Protein AF-A0A921QVS7-F1 (afdb_monomer_lite)

Organism: Sorghum bicolor (NCBI:txid4558)

Foldseek 3Di:
DDDPPDPDDDDDDPPDPFPDKDKDQPVVVVVVVVVQCVAADVPDPDFDWDWDDDPFWIWTKTHHPNGIDIDIDGDDDDPPDDDDDDPRVIDIDTD

Radius of gyration: 17.05 Å; chains: 1; bounding box: 37×44×37 Å

InterPro domains:
  IPR000730 Proliferating cell nuclear antigen, PCNA [PTHR11352] (6-74)
  IPR022649 Proliferating cell nuclear antigen, PCNA, C-terminal [PF02747] (14-72)
  IPR046938 DNA clamp superfamily [SSF55979] (13-75)

Secondary structure (DSSP, 8-state):
-EETTEE-----------S-EEEEEHHHHHHHHHHHHTTS-TTSS---EEEEE-SSEEEEEEEETTEEEEEEEE------S--------EEEEE-

Sequence (95 aa):
MEINGVPIEIPEYPESEYLAIVRMPSAKFMRICKKLSSVGDRGDRDTVVIISVDKERVDFFTWGKAGTSTIFYTAGKVLTGLTLLAPQIGMDIIL

pLDDT: mean 72.27, std 17.86, range [33.0, 94.19]

Structure (mmCIF, N/CA/C/O backbone):
data_AF-A0A921QVS7-F1
#
_entry.id   AF-A0A921QVS7-F1
#
loop_
_atom_site.group_PDB
_atom_site.id
_atom_site.type_symbol
_atom_site.label_atom_id
_atom_site.label_alt_id
_atom_site.label_comp_id
_atom_site.label_asym_id
_atom_site.label_entity_id
_atom_site.label_seq_id
_atom_site.pdbx_PDB_ins_code
_atom_site.Cartn_x
_atom_site.Cartn_y
_atom_site.Cartn_z
_atom_site.occupancy
_atom_site.B_iso_or_equiv
_atom_site.auth_seq_id
_atom_site.auth_comp_id
_atom_site.auth_asym_id
_atom_site.auth_atom_id
_atom_site.pdbx_PDB_model_num
ATOM 1 N N . MET A 1 1 ? 0.415 -25.931 10.669 1.00 55.72 1 MET A N 1
ATOM 2 C CA . MET A 1 1 ? 1.377 -26.175 9.575 1.00 55.72 1 MET A CA 1
ATOM 3 C C . MET A 1 1 ? 2.669 -26.544 10.270 1.00 55.72 1 MET A C 1
ATOM 5 O O . MET A 1 1 ? 3.115 -25.759 11.093 1.00 55.72 1 MET A O 1
ATOM 9 N N . GLU A 1 2 ? 3.178 -27.751 10.059 1.00 51.91 2 GLU A N 1
ATOM 10 C CA . GLU A 1 2 ? 4.418 -28.222 10.681 1.00 51.91 2 GLU A CA 1
ATOM 11 C C . GLU A 1 2 ? 5.461 -28.397 9.584 1.00 51.91 2 GLU A C 1
ATOM 13 O O . GLU A 1 2 ? 5.152 -28.893 8.499 1.00 51.91 2 GLU A O 1
ATOM 18 N N . ILE A 1 3 ? 6.691 -27.986 9.868 1.00 61.97 3 ILE A N 1
ATOM 19 C CA . ILE A 1 3 ? 7.864 -28.343 9.076 1.00 61.97 3 ILE A CA 1
ATOM 20 C C . ILE A 1 3 ? 8.715 -29.246 9.962 1.00 61.97 3 ILE A C 1
ATOM 22 O O . ILE A 1 3 ? 9.155 -28.844 11.033 1.00 61.97 3 ILE A O 1
ATOM 26 N N . ASN A 1 4 ? 8.902 -30.494 9.534 1.00 69.19 4 ASN A N 1
ATOM 27 C CA . ASN A 1 4 ? 9.735 -31.487 10.221 1.00 69.19 4 ASN A CA 1
ATOM 28 C C . ASN A 1 4 ? 9.330 -31.790 11.682 1.00 69.19 4 ASN A C 1
ATOM 30 O O . ASN A 1 4 ? 10.194 -32.067 12.508 1.00 69.19 4 ASN A O 1
ATOM 34 N N . GLY A 1 5 ? 8.032 -31.740 12.010 1.00 75.94 5 GLY A N 1
ATOM 35 C CA . GLY A 1 5 ? 7.526 -32.076 13.351 1.00 75.94 5 GLY A CA 1
ATOM 36 C C . GLY A 1 5 ? 7.857 -31.049 14.439 1.00 75.94 5 GLY A C 1
ATOM 37 O O . GLY A 1 5 ? 7.674 -31.335 15.620 1.00 75.94 5 GLY A O 1
ATOM 38 N N . VAL A 1 6 ? 8.341 -29.862 14.056 1.00 79.19 6 VAL A N 1
ATOM 39 C CA . VAL A 1 6 ? 8.557 -28.736 14.970 1.00 79.19 6 VAL A CA 1
ATOM 40 C C . VAL A 1 6 ? 7.378 -27.766 14.833 1.00 79.19 6 VAL A C 1
ATOM 42 O O . VAL A 1 6 ? 7.082 -27.329 13.711 1.00 79.19 6 VAL A O 1
ATOM 45 N N . PRO A 1 7 ? 6.691 -27.415 15.936 1.00 76.19 7 PRO A N 1
ATOM 46 C CA . PRO A 1 7 ? 5.715 -26.334 15.938 1.00 76.19 7 PRO A CA 1
ATOM 47 C C . PRO A 1 7 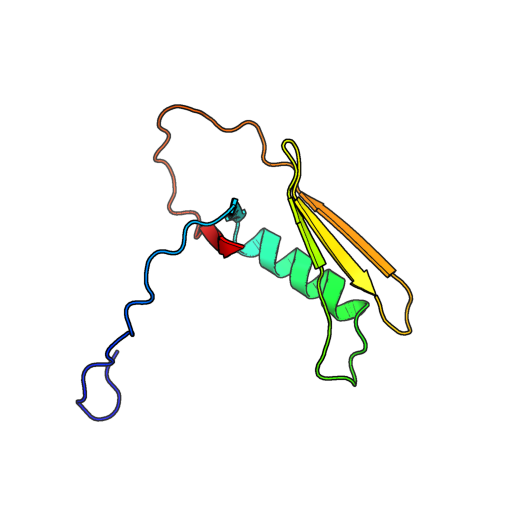? 6.367 -25.037 15.453 1.00 76.19 7 PRO A C 1
ATOM 49 O O . PRO A 1 7 ? 7.421 -24.640 15.943 1.00 76.19 7 PRO A O 1
ATOM 52 N N . ILE A 1 8 ? 5.751 -24.377 14.473 1.00 75.12 8 ILE A N 1
ATOM 53 C CA . ILE A 1 8 ? 6.207 -23.060 14.024 1.00 75.12 8 ILE A CA 1
ATOM 54 C C . ILE A 1 8 ? 5.821 -22.058 15.113 1.00 75.12 8 ILE A C 1
ATOM 56 O O . ILE A 1 8 ? 4.650 -21.697 15.232 1.00 75.12 8 ILE A O 1
ATOM 60 N N . GLU A 1 9 ? 6.794 -21.624 15.907 1.00 69.50 9 GLU A N 1
ATOM 61 C CA . GLU A 1 9 ? 6.620 -20.478 16.794 1.00 69.50 9 GLU A CA 1
ATOM 62 C C . GLU A 1 9 ? 6.526 -19.208 15.946 1.00 69.50 9 GLU A C 1
ATOM 64 O O . GLU A 1 9 ? 7.418 -18.891 15.156 1.00 69.50 9 GLU A O 1
ATOM 69 N N . ILE A 1 10 ? 5.409 -18.495 16.083 1.00 70.38 10 ILE A N 1
ATOM 70 C CA . ILE A 1 10 ? 5.253 -17.159 15.519 1.00 70.38 10 ILE A CA 1
ATOM 71 C C . ILE A 1 10 ? 5.756 -16.200 16.599 1.00 70.38 10 ILE A C 1
ATOM 73 O O . ILE A 1 10 ? 5.156 -16.170 17.673 1.00 70.38 10 ILE A O 1
ATOM 77 N N . PRO A 1 11 ? 6.843 -15.447 16.366 1.00 64.25 11 PRO A N 1
ATOM 78 C CA . PRO A 1 11 ? 7.316 -14.486 17.350 1.00 64.25 11 PRO A CA 1
ATOM 79 C C . PRO A 1 11 ? 6.225 -13.442 17.611 1.00 64.25 11 PRO A C 1
ATOM 81 O O . PRO A 1 11 ? 5.756 -12.779 16.682 1.00 64.25 11 PRO A O 1
ATOM 84 N N . GLU A 1 12 ? 5.823 -13.306 18.875 1.00 56.94 12 GLU A N 1
ATOM 85 C CA . GLU A 1 12 ? 5.013 -12.178 19.323 1.00 56.94 12 GLU A CA 1
ATOM 86 C C . GLU A 1 12 ? 5.859 -10.909 19.185 1.00 56.94 12 GLU A C 1
ATOM 88 O O . GLU A 1 12 ? 6.880 -10.738 19.852 1.00 56.94 12 GLU A O 1
ATOM 93 N N . TYR A 1 13 ? 5.454 -10.023 18.279 1.00 59.75 13 TYR A N 1
ATOM 94 C CA . TYR A 1 13 ? 5.973 -8.664 18.254 1.00 59.75 13 TYR A CA 1
ATOM 95 C C . TYR A 1 13 ? 5.198 -7.839 19.284 1.00 59.75 13 TYR A C 1
ATOM 97 O O . TYR A 1 13 ? 3.978 -7.998 19.368 1.00 59.75 13 TYR A O 1
ATOM 105 N N . PRO A 1 14 ? 5.860 -6.960 20.061 1.00 60.06 14 PRO A N 1
ATOM 106 C CA . PRO A 1 14 ? 5.147 -6.067 20.962 1.00 60.06 14 PRO A CA 1
ATOM 107 C C . PRO A 1 14 ? 4.133 -5.261 20.148 1.00 60.06 14 PRO A C 1
ATOM 109 O O . PRO A 1 14 ? 4.503 -4.676 19.123 1.00 60.06 14 PRO A O 1
ATOM 112 N N . GLU A 1 15 ? 2.870 -5.245 20.591 1.00 59.91 15 GLU A N 1
ATOM 113 C CA . GLU A 1 15 ? 1.859 -4.335 20.052 1.00 59.91 15 GLU A CA 1
ATOM 114 C C . GLU A 1 15 ? 2.431 -2.919 20.158 1.00 59.91 15 GLU A C 1
ATOM 116 O O . GLU A 1 15 ? 2.575 -2.357 21.242 1.00 59.91 15 GLU A O 1
ATOM 121 N N . SER A 1 16 ? 2.881 -2.385 19.027 1.00 63.59 16 SER A N 1
ATOM 122 C CA . SER A 1 16 ? 3.409 -1.030 18.968 1.00 63.59 16 SER A CA 1
ATOM 123 C C . SER A 1 16 ? 2.222 -0.075 18.918 1.00 63.59 16 SER A C 1
ATOM 125 O O . SER A 1 16 ? 1.193 -0.395 18.323 1.00 63.59 16 SER A O 1
ATOM 127 N N . GLU A 1 17 ? 2.340 1.100 19.536 1.00 67.31 17 GLU A N 1
ATOM 128 C CA . GLU A 1 17 ? 1.336 2.153 19.376 1.00 67.31 17 GLU A CA 1
ATOM 129 C C . GLU A 1 17 ? 1.372 2.652 17.927 1.00 67.31 17 GLU A C 1
ATOM 131 O O . GLU A 1 17 ? 2.181 3.499 17.552 1.00 67.31 17 GLU A O 1
ATOM 136 N N . TYR A 1 18 ? 0.520 2.072 17.086 1.00 69.56 18 TYR A N 1
ATOM 137 C CA . TYR A 1 18 ? 0.404 2.460 15.688 1.00 69.56 18 TYR A CA 1
ATOM 138 C C . TYR A 1 18 ? -0.317 3.796 15.575 1.00 69.56 18 TYR A C 1
ATOM 140 O O . TYR A 1 18 ? -1.409 3.980 16.118 1.00 69.56 18 TYR A O 1
ATOM 148 N N . LEU A 1 19 ? 0.270 4.723 14.819 1.00 74.06 19 LEU A N 1
ATOM 149 C CA . LEU A 1 19 ? -0.341 6.031 14.587 1.00 74.06 19 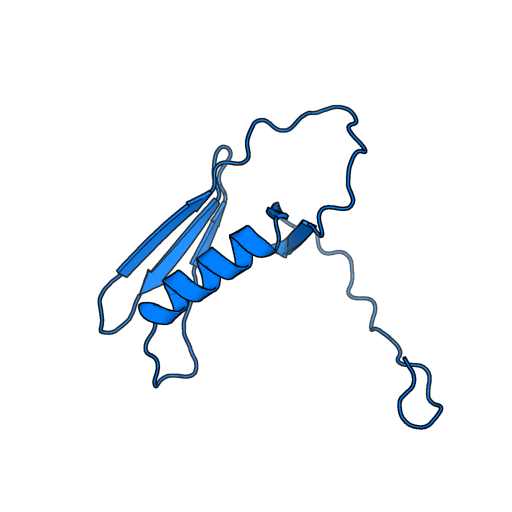LEU A CA 1
ATOM 150 C C . LEU A 1 19 ? -1.552 5.926 13.649 1.00 74.06 19 LEU A C 1
ATOM 152 O O . LEU A 1 19 ? -2.441 6.778 13.693 1.00 74.06 19 LEU A O 1
ATOM 156 N N . ALA A 1 20 ? -1.603 4.882 12.810 1.00 74.81 20 ALA A N 1
ATOM 157 C CA . ALA A 1 20 ? -2.730 4.594 11.933 1.00 74.81 20 ALA A CA 1
ATOM 158 C C . ALA A 1 20 ? -2.864 3.095 11.612 1.00 74.81 20 ALA A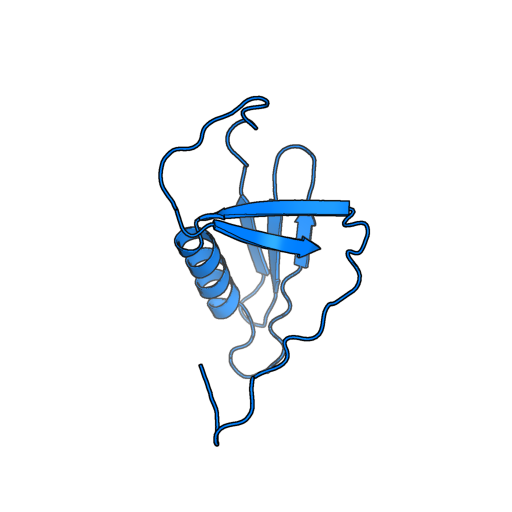 C 1
ATOM 160 O O . ALA A 1 20 ? -1.881 2.400 11.365 1.00 74.81 20 ALA A O 1
ATOM 161 N N . ILE A 1 21 ? -4.111 2.620 11.523 1.00 79.38 21 ILE A N 1
ATOM 162 C CA . ILE A 1 21 ? -4.457 1.283 11.019 1.00 79.38 21 ILE A CA 1
ATOM 163 C C . ILE A 1 21 ? -5.371 1.451 9.806 1.00 79.38 21 ILE A C 1
ATOM 165 O O . ILE A 1 21 ? -6.456 2.028 9.905 1.00 79.38 21 ILE A O 1
ATOM 169 N N . VAL A 1 22 ? -4.950 0.927 8.654 1.00 79.25 22 VAL A N 1
ATOM 170 C CA . VAL A 1 22 ? -5.727 0.993 7.410 1.00 79.25 22 VAL A CA 1
ATOM 171 C C . VAL A 1 22 ? -6.328 -0.370 7.111 1.00 79.25 22 VAL A C 1
ATOM 173 O O . VAL A 1 22 ? -5.617 -1.314 6.764 1.00 79.25 22 VAL A O 1
ATOM 176 N N . ARG A 1 23 ? -7.661 -0.450 7.166 1.00 81.75 23 ARG A N 1
ATOM 177 C CA . ARG A 1 23 ? -8.408 -1.664 6.828 1.00 81.75 23 ARG A CA 1
ATOM 178 C C . ARG A 1 23 ? -9.033 -1.544 5.444 1.00 81.75 23 ARG A C 1
ATOM 180 O O . ARG A 1 23 ? -9.851 -0.660 5.176 1.00 81.75 23 ARG A O 1
ATOM 187 N N . MET A 1 24 ? -8.661 -2.450 4.544 1.00 82.94 24 MET A N 1
ATOM 188 C CA . MET A 1 24 ? -9.216 -2.494 3.191 1.00 82.94 24 MET A CA 1
ATOM 189 C C . MET A 1 24 ? -9.326 -3.923 2.651 1.00 82.94 24 MET A C 1
ATOM 191 O O . MET A 1 24 ? -8.628 -4.823 3.126 1.00 82.94 24 MET A O 1
ATOM 195 N N . PRO A 1 25 ? -10.178 -4.165 1.635 1.00 85.81 25 PRO A N 1
ATOM 196 C CA . PRO A 1 25 ? -10.228 -5.467 0.984 1.00 85.81 25 PRO A CA 1
ATOM 197 C C . PRO A 1 25 ? -8.862 -5.836 0.393 1.00 85.81 25 PRO A C 1
ATOM 199 O O . PRO A 1 25 ? -8.308 -5.075 -0.405 1.00 85.81 25 PRO A O 1
ATOM 202 N N . SER A 1 26 ? -8.353 -7.027 0.714 1.00 84.06 26 SER A N 1
ATOM 203 C CA . SER A 1 26 ? -7.062 -7.531 0.211 1.00 84.06 26 SER A CA 1
ATOM 204 C C . SER A 1 26 ? -6.953 -7.478 -1.317 1.00 84.06 26 SER A C 1
ATOM 206 O O . SER A 1 26 ? -5.934 -7.059 -1.861 1.00 84.06 26 SER A O 1
ATOM 208 N N . ALA A 1 27 ? -8.032 -7.799 -2.038 1.00 85.62 27 ALA A N 1
ATOM 209 C CA . ALA A 1 27 ? -8.080 -7.697 -3.497 1.00 85.62 27 ALA A CA 1
ATOM 210 C C . ALA A 1 27 ? -7.890 -6.257 -4.014 1.00 85.62 27 ALA A C 1
ATOM 212 O O . ALA A 1 27 ? -7.331 -6.053 -5.095 1.00 85.62 27 ALA A O 1
ATOM 213 N N . LYS A 1 28 ? -8.343 -5.248 -3.257 1.00 87.69 28 LYS A N 1
ATOM 214 C CA . LYS A 1 28 ? -8.135 -3.833 -3.587 1.00 87.69 28 LYS A CA 1
ATOM 215 C C . LYS A 1 28 ? -6.681 -3.446 -3.338 1.00 87.69 28 LYS A C 1
ATOM 217 O O . LYS A 1 28 ? -6.059 -2.901 -4.246 1.00 87.69 28 LYS A O 1
ATOM 222 N N . PHE A 1 29 ? -6.128 -3.818 -2.184 1.00 87.88 29 PHE A N 1
ATOM 223 C CA . PHE A 1 29 ? -4.715 -3.595 -1.883 1.00 87.88 29 PHE A CA 1
ATOM 224 C C . PHE A 1 29 ? -3.791 -4.239 -2.926 1.00 87.88 29 PHE A C 1
ATOM 226 O O . PHE A 1 29 ? -2.928 -3.579 -3.493 1.00 87.88 29 PHE A O 1
ATOM 233 N N . MET A 1 30 ? -4.053 -5.493 -3.303 1.00 89.44 30 MET A N 1
ATOM 234 C CA . MET A 1 30 ? -3.287 -6.189 -4.338 1.00 89.44 30 MET A CA 1
ATOM 235 C C . MET A 1 30 ? -3.292 -5.441 -5.681 1.00 89.44 30 MET A C 1
ATOM 237 O O . MET A 1 30 ? -2.275 -5.405 -6.376 1.00 89.44 30 MET A O 1
ATOM 241 N N . ARG A 1 31 ? -4.424 -4.839 -6.075 1.00 92.06 31 ARG A N 1
ATOM 242 C CA . ARG A 1 31 ? -4.504 -4.025 -7.301 1.00 92.06 31 ARG A CA 1
ATOM 243 C C . ARG A 1 31 ? -3.665 -2.751 -7.194 1.00 92.06 31 ARG A C 1
ATOM 245 O O . ARG A 1 31 ? -3.041 -2.380 -8.185 1.00 92.06 31 ARG A O 1
ATOM 252 N N . ILE A 1 32 ? -3.624 -2.124 -6.016 1.00 91.38 32 ILE A N 1
ATOM 253 C CA . ILE A 1 32 ? -2.762 -0.967 -5.732 1.00 91.38 32 ILE A CA 1
ATOM 254 C C . ILE A 1 32 ? -1.295 -1.373 -5.911 1.00 91.38 32 ILE A C 1
ATOM 256 O O . ILE A 1 32 ? -0.612 -0.786 -6.747 1.00 91.38 32 ILE A O 1
ATOM 260 N N . CYS A 1 33 ? -0.840 -2.441 -5.246 1.00 90.12 33 CYS A N 1
ATOM 261 C CA . CYS A 1 33 ? 0.538 -2.932 -5.364 1.00 90.12 33 CYS A CA 1
ATOM 262 C C . CYS A 1 33 ? 0.932 -3.240 -6.815 1.00 90.12 33 CYS A C 1
ATOM 264 O O . CYS A 1 33 ? 1.990 -2.817 -7.269 1.00 90.12 33 CYS A O 1
ATOM 266 N N . LYS A 1 34 ? 0.067 -3.930 -7.574 1.00 90.31 34 LYS A N 1
ATOM 267 C CA . LYS A 1 34 ? 0.323 -4.246 -8.992 1.00 90.31 34 LYS A CA 1
ATOM 268 C C . LYS A 1 34 ? 0.474 -2.991 -9.848 1.00 90.31 34 LYS A C 1
ATOM 270 O O . LYS A 1 34 ? 1.343 -2.945 -10.713 1.00 90.31 34 LYS A O 1
ATOM 275 N N . LYS A 1 35 ? -0.365 -1.980 -9.614 1.00 90.25 35 LYS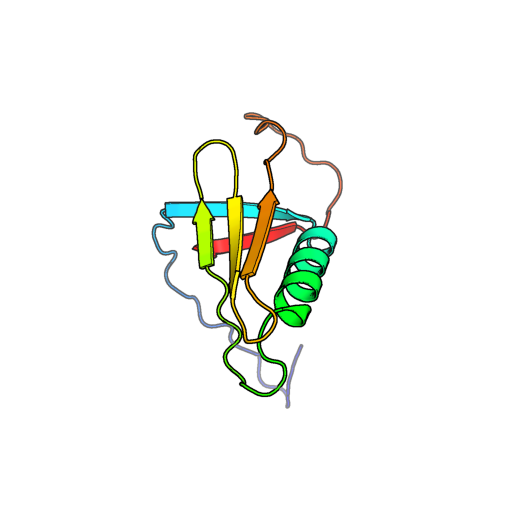 A N 1
ATOM 276 C CA . LYS A 1 35 ? -0.318 -0.727 -10.369 1.00 90.25 35 LYS A CA 1
ATOM 277 C C . LYS A 1 35 ? 0.952 0.065 -10.051 1.00 90.25 35 LYS A C 1
ATOM 279 O O . LYS A 1 35 ? 1.623 0.507 -10.976 1.00 90.25 35 LYS A O 1
ATOM 284 N N . LEU A 1 36 ? 1.330 0.165 -8.779 1.00 90.38 36 LEU A N 1
ATOM 285 C CA . LEU A 1 36 ? 2.555 0.860 -8.369 1.00 90.38 36 LEU A CA 1
ATOM 286 C C . LEU A 1 36 ? 3.820 0.123 -8.832 1.00 90.38 36 LEU A C 1
ATOM 288 O O . LEU A 1 36 ? 4.734 0.750 -9.355 1.00 90.38 36 LEU A O 1
ATOM 292 N N . SER A 1 37 ? 3.837 -1.210 -8.766 1.00 86.94 37 SER A N 1
ATOM 293 C CA . SER A 1 37 ? 4.959 -2.028 -9.253 1.00 86.94 37 SER A CA 1
ATOM 294 C C . SER A 1 37 ? 5.206 -1.890 -10.761 1.00 86.94 37 SER A C 1
ATOM 296 O O . SER A 1 37 ? 6.322 -2.121 -11.211 1.00 86.94 37 SER A O 1
ATOM 298 N N . SER A 1 38 ? 4.198 -1.499 -11.552 1.00 84.12 38 SER A N 1
ATOM 299 C CA . SER A 1 38 ? 4.393 -1.213 -12.983 1.00 84.12 38 SER A CA 1
ATOM 300 C C . SER A 1 38 ? 5.103 0.117 -13.261 1.00 84.12 38 SER A C 1
ATOM 302 O O . SER A 1 38 ? 5.590 0.315 -14.371 1.00 84.12 38 SER A O 1
ATOM 304 N N . VAL A 1 39 ? 5.151 1.009 -12.266 1.00 85.81 39 VAL A N 1
ATOM 305 C CA . VAL A 1 39 ? 5.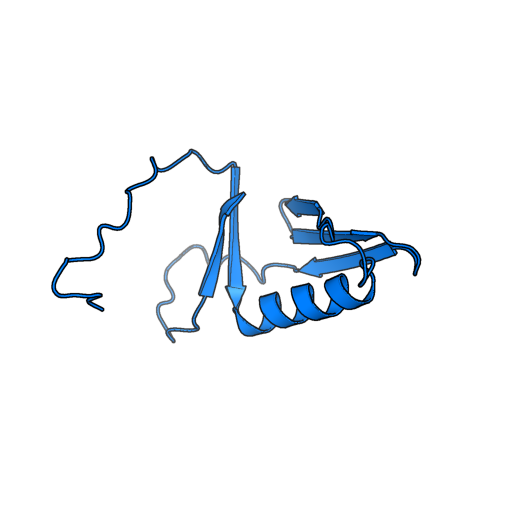814 2.320 -12.333 1.00 85.81 39 VAL A CA 1
ATOM 306 C C . VAL A 1 39 ? 7.189 2.275 -11.669 1.00 85.81 39 VAL A C 1
ATOM 308 O O . VAL A 1 39 ? 8.117 2.915 -12.160 1.00 85.81 39 VAL A O 1
ATOM 311 N N . GLY A 1 40 ? 7.323 1.493 -10.593 1.00 76.12 40 GLY A N 1
ATOM 312 C CA . GLY A 1 40 ? 8.610 1.184 -9.977 1.00 76.12 40 GLY A CA 1
ATOM 313 C C . GLY A 1 40 ? 9.568 0.506 -10.959 1.00 76.12 40 GLY A C 1
ATOM 314 O O . GLY A 1 40 ? 9.155 -0.221 -11.868 1.00 76.12 40 GLY A O 1
ATOM 315 N N . ASP A 1 41 ? 10.864 0.751 -10.788 1.00 70.00 41 ASP A N 1
ATOM 316 C CA . ASP A 1 41 ? 11.882 0.191 -11.669 1.00 70.00 41 ASP A CA 1
ATOM 317 C C . ASP A 1 41 ? 11.934 -1.329 -11.533 1.00 70.00 41 ASP A C 1
ATOM 319 O O . ASP A 1 41 ? 12.461 -1.879 -10.576 1.00 70.00 41 ASP A O 1
ATOM 323 N N . ARG A 1 42 ? 11.422 -2.026 -12.552 1.00 60.47 42 ARG A N 1
ATOM 324 C CA . ARG A 1 42 ? 11.327 -3.496 -12.614 1.00 60.47 42 ARG A CA 1
ATOM 325 C C . ARG A 1 42 ? 12.669 -4.234 -12.461 1.00 60.47 42 ARG A C 1
ATOM 327 O O . ARG A 1 42 ? 12.666 -5.454 -12.323 1.00 60.47 42 ARG A O 1
ATOM 334 N N . GLY A 1 43 ? 13.787 -3.511 -12.565 1.00 58.41 43 GLY A N 1
ATOM 335 C CA . GLY A 1 43 ? 15.153 -4.025 -12.446 1.00 58.41 43 GLY A CA 1
ATOM 336 C C . GLY A 1 43 ? 15.817 -3.771 -11.091 1.00 58.41 43 GLY A C 1
ATOM 337 O O . GLY A 1 43 ? 16.753 -4.495 -10.762 1.00 58.41 43 GLY A O 1
ATOM 338 N N . ASP A 1 44 ? 15.318 -2.816 -10.302 1.00 55.41 44 ASP A N 1
ATOM 339 C CA . ASP A 1 44 ? 15.822 -2.542 -8.960 1.00 55.41 44 ASP A CA 1
ATOM 340 C C . ASP A 1 44 ? 14.883 -3.211 -7.955 1.00 55.41 44 ASP A C 1
ATOM 342 O O . ASP A 1 44 ? 13.661 -3.079 -8.015 1.00 55.41 44 ASP A O 1
ATOM 346 N N . ARG A 1 45 ? 15.443 -3.978 -7.018 1.00 58.75 45 ARG A N 1
ATOM 347 C CA . ARG A 1 45 ? 14.680 -4.706 -5.986 1.00 58.75 45 ARG A CA 1
ATOM 348 C C . ARG A 1 45 ? 13.972 -3.778 -4.983 1.00 58.75 45 ARG A C 1
ATOM 350 O O . ARG A 1 45 ? 13.314 -4.264 -4.070 1.00 58.75 45 ARG A O 1
ATOM 357 N N . ASP A 1 46 ? 14.040 -2.472 -5.220 1.00 65.56 46 ASP A N 1
ATOM 358 C CA . ASP A 1 46 ? 13.703 -1.400 -4.298 1.00 65.56 46 ASP A CA 1
ATOM 359 C C . ASP A 1 46 ? 12.602 -0.504 -4.887 1.00 65.56 46 ASP A C 1
ATOM 361 O O . ASP A 1 46 ? 12.746 0.713 -5.000 1.00 65.56 46 ASP A O 1
ATOM 365 N N . THR A 1 47 ? 11.468 -1.088 -5.294 1.00 75.88 47 THR A N 1
ATOM 366 C CA . THR A 1 47 ? 10.270 -0.266 -5.536 1.00 75.88 47 THR A CA 1
ATOM 367 C C . THR A 1 47 ? 9.819 0.322 -4.201 1.00 75.88 47 THR A C 1
ATOM 369 O O . THR A 1 47 ? 9.235 -0.377 -3.373 1.00 75.88 47 THR A O 1
ATOM 372 N N . VAL A 1 48 ? 10.082 1.612 -3.993 1.00 85.81 48 VAL A N 1
ATOM 373 C CA . VAL A 1 48 ? 9.658 2.327 -2.788 1.00 85.81 48 VAL A CA 1
ATOM 374 C C . VAL A 1 48 ? 8.212 2.785 -2.947 1.00 85.81 48 VAL A C 1
ATOM 376 O O . VAL A 1 48 ? 7.847 3.440 -3.928 1.00 85.81 48 VAL A O 1
ATOM 379 N N . VAL A 1 49 ? 7.381 2.448 -1.961 1.00 89.31 49 VAL A N 1
ATOM 380 C CA . VAL A 1 49 ? 6.016 2.962 -1.832 1.00 89.31 49 VAL A CA 1
ATOM 381 C C . VAL A 1 49 ? 5.941 3.811 -0.570 1.00 89.31 49 VAL A C 1
ATOM 383 O O . VAL A 1 49 ? 6.186 3.314 0.526 1.00 89.31 49 VAL A O 1
ATOM 386 N N . ILE A 1 50 ? 5.587 5.084 -0.726 1.00 90.00 50 ILE A N 1
ATOM 387 C CA . ILE A 1 50 ? 5.268 5.979 0.387 1.00 90.00 50 ILE A CA 1
ATOM 388 C C . ILE A 1 50 ? 3.776 5.843 0.670 1.00 90.00 50 ILE A C 1
ATOM 390 O O . ILE A 1 50 ? 2.956 6.022 -0.233 1.00 90.00 50 ILE A O 1
ATOM 394 N N . ILE A 1 51 ? 3.436 5.524 1.917 1.00 89.50 51 ILE A N 1
ATOM 395 C CA . ILE A 1 51 ? 2.054 5.462 2.388 1.00 89.50 51 ILE A CA 1
ATOM 396 C C . ILE A 1 51 ? 1.835 6.640 3.331 1.00 89.50 51 ILE A C 1
ATOM 398 O O . ILE A 1 51 ? 2.533 6.779 4.332 1.00 89.50 51 ILE A O 1
ATOM 402 N N . SER A 1 52 ? 0.890 7.508 2.992 1.00 89.00 52 SER A N 1
ATOM 403 C CA . SER A 1 52 ? 0.525 8.671 3.800 1.00 89.00 52 SER A CA 1
ATOM 404 C C . SER A 1 52 ? -0.935 8.567 4.203 1.00 89.00 52 SER A C 1
ATOM 406 O O . SER A 1 52 ? -1.791 8.277 3.371 1.00 89.00 52 SER A O 1
ATOM 408 N N . VAL A 1 53 ? -1.218 8.781 5.484 1.00 85.62 53 VAL A N 1
ATOM 409 C CA . VAL A 1 53 ? -2.569 8.679 6.041 1.00 85.62 53 VAL A CA 1
ATOM 410 C C . VAL A 1 53 ? -2.982 10.037 6.583 1.00 85.62 53 VAL A C 1
ATOM 412 O O . VAL A 1 53 ? -2.258 10.636 7.377 1.00 85.62 53 VAL A O 1
ATOM 415 N N . ASP A 1 54 ? -4.154 10.505 6.166 1.00 83.62 54 ASP A N 1
ATOM 416 C CA . ASP A 1 54 ? -4.846 11.629 6.786 1.00 83.62 54 ASP A CA 1
ATOM 417 C C . ASP A 1 54 ? -6.242 11.200 7.285 1.00 83.62 54 ASP A C 1
ATOM 419 O O . ASP A 1 54 ? -6.583 10.016 7.314 1.00 83.62 54 ASP A O 1
ATOM 423 N N . LYS A 1 55 ? -7.053 12.163 7.739 1.00 78.56 55 LYS A N 1
ATOM 424 C CA . LYS A 1 55 ? -8.384 11.898 8.316 1.00 78.56 55 LYS A CA 1
ATOM 425 C C . LYS A 1 55 ? -9.389 11.313 7.320 1.00 78.56 55 LYS A C 1
ATOM 427 O O . LYS A 1 55 ? -10.377 10.719 7.746 1.00 78.56 55 LYS A O 1
ATOM 432 N N . GLU A 1 56 ? -9.192 11.528 6.026 1.00 81.62 56 GLU A N 1
ATOM 433 C CA . GLU A 1 56 ? -10.187 11.261 4.987 1.00 81.62 56 GLU A CA 1
ATOM 434 C C . GLU A 1 56 ? -9.728 10.175 4.010 1.00 81.62 56 GLU A C 1
ATOM 436 O O . GLU A 1 56 ? -10.560 9.477 3.413 1.00 81.62 56 GLU A O 1
ATOM 441 N N . ARG A 1 57 ? -8.413 10.011 3.839 1.00 84.75 57 ARG A N 1
ATOM 442 C CA . ARG A 1 57 ? -7.844 9.108 2.846 1.00 84.75 57 ARG A CA 1
ATOM 443 C C . ARG A 1 57 ? -6.466 8.568 3.215 1.00 84.75 57 ARG A C 1
ATOM 445 O O . ARG A 1 57 ? -5.742 9.078 4.064 1.00 84.75 57 ARG A O 1
ATOM 452 N N . VAL A 1 58 ? -6.113 7.517 2.488 1.00 88.88 58 VAL A N 1
ATOM 453 C CA . VAL A 1 58 ? -4.781 6.924 2.448 1.00 88.88 58 VAL A CA 1
ATOM 454 C C . VAL A 1 58 ? -4.230 7.106 1.046 1.00 88.88 58 VAL A C 1
ATOM 456 O O . VAL A 1 58 ? -4.849 6.657 0.079 1.00 88.88 58 VAL A O 1
ATOM 459 N N . ASP A 1 59 ? -3.069 7.732 0.943 1.00 91.75 59 ASP A N 1
ATOM 460 C CA . ASP A 1 59 ? -2.355 7.953 -0.304 1.00 91.75 59 ASP A CA 1
ATOM 461 C C . ASP A 1 59 ? -1.206 6.947 -0.426 1.00 91.75 59 ASP A C 1
ATOM 463 O O . ASP A 1 59 ? -0.390 6.793 0.481 1.00 91.75 59 ASP A O 1
ATOM 467 N N . PHE A 1 60 ? -1.139 6.266 -1.569 1.00 93.19 60 PHE A N 1
ATOM 468 C CA . PHE A 1 60 ? -0.040 5.388 -1.955 1.00 93.19 60 PHE A CA 1
ATOM 469 C C . PHE A 1 60 ? 0.715 6.034 -3.111 1.00 93.19 60 PHE A C 1
ATOM 471 O O . PHE A 1 60 ? 0.159 6.206 -4.200 1.00 93.19 60 PHE A O 1
ATOM 478 N N . PHE A 1 61 ? 1.975 6.373 -2.881 1.00 92.88 61 PHE A N 1
ATOM 479 C CA . PHE A 1 61 ? 2.828 7.052 -3.845 1.00 92.88 61 PHE A CA 1
ATOM 480 C C . PHE A 1 61 ? 4.052 6.210 -4.195 1.00 92.88 61 PHE A C 1
ATOM 482 O O . PHE A 1 61 ? 4.650 5.578 -3.330 1.00 92.88 61 PHE A O 1
ATOM 489 N N . THR A 1 62 ? 4.452 6.224 -5.462 1.00 93.06 62 THR A N 1
ATOM 490 C CA . THR A 1 62 ? 5.713 5.633 -5.921 1.00 93.06 62 THR A CA 1
ATOM 491 C C . THR A 1 62 ? 6.323 6.467 -7.042 1.00 93.06 62 THR A C 1
ATOM 493 O O . THR A 1 62 ? 5.631 7.248 -7.707 1.00 93.06 62 THR A O 1
ATOM 496 N N . TRP A 1 63 ? 7.614 6.265 -7.283 1.00 89.94 63 TRP A N 1
ATOM 497 C CA . TRP A 1 63 ? 8.347 6.842 -8.400 1.00 89.94 63 TRP A CA 1
ATOM 498 C C . TRP A 1 63 ? 9.327 5.820 -8.986 1.00 89.94 63 TRP A C 1
ATOM 500 O O . TRP A 1 63 ? 9.763 4.896 -8.302 1.00 89.94 63 TRP A O 1
ATOM 510 N N . GLY A 1 64 ? 9.672 5.994 -10.258 1.00 86.69 64 GLY A N 1
ATOM 511 C CA . GLY A 1 64 ? 10.650 5.186 -10.987 1.00 86.69 64 GLY A CA 1
ATOM 512 C C . GLY A 1 64 ? 11.046 5.862 -12.301 1.00 86.69 64 GLY A C 1
ATOM 513 O O . GLY A 1 64 ? 10.634 6.993 -12.573 1.00 86.69 64 GLY A O 1
ATOM 514 N N . LYS A 1 65 ? 11.808 5.177 -13.162 1.00 83.19 65 LYS A N 1
ATOM 515 C CA . LYS A 1 65 ? 12.212 5.701 -14.485 1.00 83.19 65 LYS A CA 1
ATOM 516 C C . LYS A 1 65 ? 11.020 6.052 -15.367 1.00 83.19 65 LYS A C 1
ATOM 518 O O . LYS A 1 65 ? 11.117 6.954 -16.193 1.00 83.19 65 LYS A O 1
ATOM 523 N N . ALA A 1 66 ? 9.898 5.353 -15.191 1.00 81.94 66 ALA A N 1
ATOM 524 C CA . ALA A 1 66 ? 8.663 5.607 -15.925 1.00 81.94 66 ALA A CA 1
ATOM 525 C C . ALA A 1 66 ? 7.891 6.852 -15.433 1.00 81.94 66 ALA A C 1
ATOM 527 O O . ALA A 1 66 ? 6.891 7.222 -16.045 1.00 81.94 66 ALA A O 1
ATOM 528 N N . GLY A 1 67 ? 8.335 7.502 -14.350 1.00 88.44 67 GLY A N 1
ATOM 529 C CA . GLY A 1 67 ? 7.690 8.666 -13.745 1.00 88.44 67 GLY A CA 1
ATOM 530 C C . GLY A 1 67 ? 7.155 8.379 -12.343 1.00 88.44 67 GLY A C 1
ATOM 531 O O . GLY A 1 67 ? 7.704 7.564 -11.606 1.00 88.44 67 GLY A O 1
ATOM 532 N N . THR A 1 68 ? 6.085 9.071 -11.956 1.00 91.62 68 THR A N 1
ATOM 533 C CA . THR A 1 68 ? 5.461 8.948 -10.631 1.00 91.62 68 THR A CA 1
ATOM 534 C C . THR A 1 68 ? 4.034 8.418 -10.726 1.00 91.62 68 THR A C 1
ATOM 536 O O . THR A 1 68 ? 3.373 8.516 -11.762 1.00 91.62 68 THR A O 1
ATOM 539 N N . SER A 1 69 ? 3.535 7.841 -9.632 1.00 93.81 69 SER A N 1
ATOM 540 C CA . SER A 1 69 ? 2.139 7.424 -9.521 1.00 93.81 69 SER A CA 1
ATOM 541 C C . SER A 1 69 ? 1.609 7.631 -8.115 1.00 93.81 69 SER A C 1
ATOM 543 O O . SER A 1 69 ? 2.274 7.275 -7.145 1.00 93.81 69 SER A O 1
ATOM 545 N N . THR A 1 70 ? 0.382 8.144 -8.033 1.00 94.19 70 THR A N 1
ATOM 546 C CA . THR A 1 70 ? -0.367 8.296 -6.786 1.00 94.19 70 THR A CA 1
ATOM 547 C C . THR A 1 70 ? -1.711 7.595 -6.918 1.00 94.19 70 THR A C 1
ATOM 549 O O . THR A 1 70 ? -2.432 7.785 -7.901 1.00 94.19 70 THR A O 1
ATOM 552 N N . ILE A 1 71 ? -2.068 6.794 -5.919 1.00 93.81 71 ILE A N 1
ATOM 553 C CA . ILE A 1 71 ? -3.388 6.181 -5.782 1.00 93.81 71 ILE A CA 1
ATOM 554 C C . ILE A 1 71 ? -3.921 6.551 -4.405 1.00 93.81 71 ILE A C 1
ATOM 556 O O . ILE A 1 71 ? -3.263 6.270 -3.412 1.00 93.81 71 ILE A O 1
ATOM 560 N N . PHE A 1 72 ? -5.112 7.138 -4.342 1.00 90.75 72 PHE A N 1
ATOM 561 C CA . PHE A 1 72 ? -5.779 7.434 -3.076 1.00 90.75 72 PHE A CA 1
ATOM 562 C C . PHE A 1 72 ? -6.883 6.413 -2.787 1.00 90.75 72 PHE A C 1
ATOM 564 O O . PHE A 1 72 ? -7.565 5.917 -3.691 1.00 90.75 72 PHE A O 1
ATOM 571 N N . TYR A 1 73 ? -7.075 6.109 -1.511 1.00 86.62 73 TYR A N 1
ATOM 572 C CA . TYR A 1 73 ? -8.158 5.291 -0.991 1.00 86.62 73 TYR A CA 1
ATOM 573 C C . TYR A 1 73 ? -8.900 6.072 0.085 1.00 86.62 73 TYR A C 1
ATOM 575 O O . TYR A 1 73 ? -8.353 6.339 1.150 1.00 86.62 73 TYR A O 1
ATOM 583 N N . THR A 1 74 ? -10.159 6.410 -0.176 1.00 83.44 74 THR A N 1
ATOM 584 C CA . THR A 1 74 ? -11.057 6.937 0.849 1.00 83.44 74 THR A CA 1
ATOM 585 C C . THR A 1 74 ? -11.712 5.763 1.564 1.00 83.44 74 THR A C 1
ATOM 587 O O . THR A 1 74 ? -12.369 4.916 0.944 1.00 83.44 74 THR A O 1
ATOM 590 N N . ALA A 1 75 ? -11.523 5.681 2.880 1.00 64.12 75 ALA A N 1
ATOM 591 C CA . ALA A 1 75 ? -12.334 4.784 3.685 1.00 64.12 75 ALA A CA 1
ATOM 592 C C . ALA A 1 75 ? -13.767 5.326 3.628 1.00 64.12 75 ALA A C 1
ATOM 594 O O . ALA A 1 75 ? -14.052 6.420 4.114 1.00 64.12 75 ALA A O 1
ATOM 595 N N . GLY A 1 76 ? -14.679 4.596 2.980 1.00 54.78 76 GLY A N 1
ATOM 596 C CA . GLY A 1 76 ? -16.102 4.902 3.101 1.00 54.78 76 GLY A CA 1
ATOM 597 C C . GLY A 1 76 ? -16.444 4.943 4.589 1.00 54.78 76 GLY A C 1
ATOM 598 O O . GLY A 1 76 ? -16.028 4.031 5.295 1.00 54.78 76 GLY A O 1
ATOM 599 N N . LYS A 1 77 ? -17.093 6.032 5.036 1.00 45.12 77 LYS A N 1
ATOM 600 C CA . LYS A 1 77 ? -17.485 6.352 6.423 1.00 45.12 77 LYS A CA 1
ATOM 601 C C . LYS A 1 77 ? -17.226 5.217 7.418 1.00 45.12 77 LYS A C 1
ATOM 603 O O . LYS A 1 77 ? -17.882 4.179 7.343 1.00 45.12 77 LYS A O 1
ATOM 608 N N . VAL A 1 78 ? -16.332 5.454 8.379 1.00 40.88 78 VAL A N 1
ATOM 609 C CA . VAL A 1 78 ? -16.181 4.595 9.557 1.00 40.88 78 VAL A CA 1
ATOM 610 C C . VAL A 1 78 ? -17.565 4.441 10.190 1.00 40.88 78 VAL A C 1
ATOM 612 O O . VAL A 1 78 ? -18.107 5.396 10.743 1.00 40.88 78 VAL A O 1
ATOM 615 N N . LEU A 1 79 ? -18.170 3.259 10.068 1.00 38.56 79 LEU A N 1
ATOM 616 C CA . LEU A 1 79 ? -19.326 2.894 10.877 1.00 38.56 79 LEU A CA 1
ATOM 617 C C . LEU A 1 79 ? -18.793 2.687 12.294 1.00 38.56 79 LEU A C 1
ATOM 619 O O . LEU A 1 79 ? -18.386 1.593 12.678 1.00 38.56 79 LEU A O 1
ATOM 623 N N . THR A 1 80 ? -18.722 3.775 13.059 1.00 34.38 80 THR A N 1
ATOM 624 C CA . THR A 1 80 ? -18.598 3.715 14.511 1.00 34.38 80 THR A CA 1
ATOM 625 C C . THR A 1 80 ? -19.844 3.008 15.036 1.00 34.38 80 THR A C 1
ATOM 627 O O . THR A 1 80 ? -20.907 3.615 15.136 1.00 34.38 80 THR A O 1
ATOM 630 N N . GLY A 1 81 ? -19.720 1.710 15.304 1.00 34.31 81 GLY A N 1
ATOM 631 C CA . GLY A 1 81 ? -20.787 0.872 15.849 1.00 34.31 81 GLY A CA 1
ATOM 632 C C . GLY A 1 81 ? -21.091 -0.322 14.950 1.00 34.31 81 GLY A C 1
ATOM 633 O O . GLY A 1 81 ? -21.722 -0.174 13.913 1.00 34.31 81 GLY A O 1
ATOM 634 N N . LEU A 1 82 ? -20.608 -1.493 15.378 1.00 38.28 82 LEU A N 1
ATOM 635 C CA . LEU A 1 82 ? -20.962 -2.850 14.945 1.00 38.28 82 LEU A CA 1
ATOM 636 C C . LEU A 1 82 ? 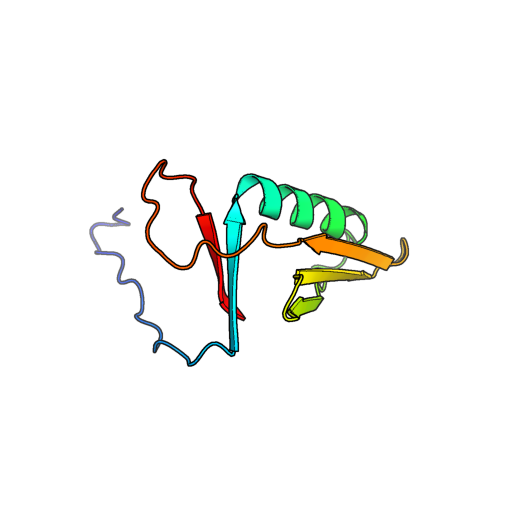-21.530 -3.030 13.522 1.00 38.28 82 LEU A C 1
ATOM 638 O O . LEU A 1 82 ? -22.718 -2.843 13.272 1.00 38.28 82 LEU A O 1
ATOM 642 N N . THR A 1 83 ? -20.739 -3.633 12.633 1.00 33.00 83 THR A N 1
ATOM 643 C CA . THR A 1 83 ? -21.289 -4.563 11.632 1.00 33.00 83 THR A CA 1
ATOM 644 C C . THR A 1 83 ? -20.307 -5.710 11.386 1.00 33.00 83 THR A C 1
ATOM 646 O O . THR A 1 83 ? -19.384 -5.615 10.583 1.00 33.00 83 THR A O 1
ATOM 649 N N . LEU A 1 84 ? -20.522 -6.819 12.095 1.00 43.69 84 LEU A N 1
ATOM 650 C CA . LEU A 1 84 ? -20.169 -8.160 11.630 1.00 43.69 84 LEU A CA 1
ATOM 651 C C . LEU A 1 84 ? -21.079 -8.461 10.439 1.00 43.69 84 LEU A C 1
ATOM 653 O O . LEU A 1 84 ? -22.253 -8.658 10.698 1.00 43.69 84 LEU A O 1
ATOM 657 N N . LEU A 1 85 ? -20.589 -8.504 9.194 1.00 33.22 85 LEU A N 1
ATOM 658 C CA . LEU A 1 85 ? -21.087 -9.416 8.149 1.00 33.22 85 LEU A CA 1
ATOM 659 C C . LEU A 1 85 ? -20.065 -9.528 6.998 1.00 33.22 85 LEU A C 1
ATOM 661 O O . LEU A 1 85 ? -19.640 -8.537 6.410 1.00 33.22 85 LEU A O 1
ATOM 665 N N . ALA A 1 86 ? -19.749 -10.786 6.679 1.00 35.34 86 ALA A N 1
ATOM 666 C CA . ALA A 1 86 ? -18.742 -11.326 5.764 1.00 35.34 86 ALA A CA 1
ATOM 667 C C . ALA A 1 86 ? -17.285 -11.281 6.281 1.00 35.34 86 ALA A C 1
ATOM 669 O O . ALA A 1 86 ? -16.747 -10.196 6.507 1.00 35.34 86 ALA A O 1
ATOM 670 N N . PRO A 1 87 ? -16.594 -12.439 6.383 1.00 37.16 87 PRO A N 1
ATOM 671 C CA . PRO A 1 87 ? -15.140 -12.489 6.464 1.00 37.16 87 PRO A CA 1
ATOM 672 C C . PRO A 1 87 ? -14.593 -12.093 5.089 1.00 37.16 87 PRO A C 1
ATOM 674 O O . PRO A 1 87 ? -14.075 -12.902 4.325 1.00 37.16 87 PRO A O 1
ATOM 677 N N . GLN A 1 88 ? -14.766 -10.826 4.719 1.00 46.41 88 GLN A N 1
ATOM 678 C CA . GLN A 1 88 ? -13.927 -10.240 3.696 1.00 46.41 88 GLN A CA 1
ATOM 679 C C . GLN A 1 88 ? -12.540 -10.291 4.313 1.00 46.41 88 GLN A C 1
ATOM 681 O O . GLN A 1 88 ? -12.348 -9.697 5.370 1.00 46.41 88 GLN A O 1
ATOM 686 N N . ILE A 1 89 ? -11.633 -11.072 3.722 1.00 47.03 89 ILE A N 1
ATOM 687 C CA . ILE A 1 89 ? -10.224 -11.157 4.114 1.00 47.03 89 ILE A CA 1
ATOM 688 C C . ILE A 1 89 ? -9.668 -9.731 4.024 1.00 47.03 89 ILE A C 1
ATOM 690 O O . ILE A 1 89 ? -9.245 -9.262 2.960 1.00 47.03 89 ILE A O 1
ATOM 694 N N . GLY A 1 90 ? -9.833 -9.003 5.121 1.00 53.06 90 GLY A N 1
ATOM 695 C CA . GLY A 1 90 ? -9.375 -7.653 5.335 1.00 53.06 90 GLY A CA 1
ATOM 696 C C . GLY A 1 90 ? -7.923 -7.772 5.718 1.00 53.06 90 GLY A C 1
ATOM 697 O O . GLY A 1 90 ? -7.567 -8.597 6.555 1.00 53.06 90 GLY A O 1
ATOM 698 N N . MET A 1 91 ? -7.094 -7.006 5.035 1.00 56.22 91 MET A N 1
ATOM 699 C CA . MET A 1 91 ? -5.701 -6.898 5.404 1.00 56.22 91 MET A CA 1
ATOM 700 C C . MET A 1 91 ? -5.580 -5.632 6.241 1.00 56.22 91 MET A C 1
ATOM 702 O O . MET A 1 91 ? -6.035 -4.571 5.801 1.00 56.22 91 MET A O 1
ATOM 706 N N . ASP A 1 92 ? -5.018 -5.765 7.434 1.00 62.38 92 ASP A N 1
ATOM 707 C CA . ASP A 1 92 ? -4.658 -4.621 8.257 1.00 62.38 92 ASP A CA 1
ATOM 708 C C . ASP A 1 92 ? -3.254 -4.189 7.822 1.00 62.38 92 ASP A C 1
ATOM 710 O O . ASP A 1 92 ? -2.293 -4.953 7.916 1.00 62.38 92 ASP A O 1
ATOM 714 N N . ILE A 1 93 ? -3.156 -2.988 7.249 1.00 61.94 93 ILE A N 1
ATOM 715 C CA . ILE A 1 93 ? -1.865 -2.337 7.030 1.00 61.94 93 ILE A CA 1
ATOM 716 C C . ILE A 1 93 ? -1.600 -1.515 8.275 1.00 61.94 93 ILE A C 1
ATOM 718 O O . ILE A 1 93 ? -2.397 -0.648 8.645 1.00 61.94 93 ILE A O 1
ATOM 722 N N . ILE A 1 94 ? -0.480 -1.828 8.896 1.00 63.56 94 ILE A N 1
ATOM 723 C CA . ILE A 1 94 ? -0.044 -1.276 10.159 1.00 63.56 94 ILE A CA 1
ATOM 724 C C . ILE A 1 94 ? 1.170 -0.389 9.851 1.00 63.56 94 ILE A C 1
ATOM 726 O O . ILE A 1 94 ? 2.131 -0.882 9.255 1.00 63.56 94 ILE A O 1
ATOM 730 N N . LEU A 1 95 ? 1.083 0.907 10.171 1.00 58.69 95 LEU A N 1
ATOM 731 C CA . LEU A 1 95 ? 2.088 1.932 9.848 1.00 58.69 95 LEU A CA 1
ATOM 732 C C . LEU A 1 95 ? 2.651 2.590 11.107 1.00 58.69 95 LEU A C 1
ATOM 734 O O . LEU A 1 95 ? 1.859 2.849 12.045 1.00 58.69 95 LEU A O 1
#